Protein AF-A0A8T6LX04-F1 (afdb_monomer_lite)

Foldseek 3Di:
DPPPDDLVVVCVVVVDDSVVSVVQVVVCVVPVDRDDDDDPDDPDDDDDPVNVVLLVVLCVVPVDDPVVSQVVCCVPPVDDDPPDDD

Sequence (86 aa):
MNLGKSTRQVRQDIQISHERVRKIYKKYKQTGIFPVLQSVGRPKKQLTETEINLIITSFSKHKVSASWLTKIIKCEFDIKQYYNYL

Structure (mmCIF, N/CA/C/O backbone):
data_AF-A0A8T6LX04-F1
#
_entry.id   AF-A0A8T6LX04-F1
#
loop_
_atom_site.group_PDB
_atom_site.id
_atom_site.type_symbol
_atom_site.label_atom_id
_atom_site.label_alt_id
_atom_site.label_comp_id
_atom_site.label_asym_id
_atom_site.label_entity_id
_atom_site.label_seq_id
_atom_site.pdbx_PDB_ins_code
_atom_site.Cartn_x
_atom_site.Cartn_y
_atom_site.Cartn_z
_atom_site.occupancy
_atom_site.B_iso_or_equiv
_atom_site.auth_seq_id
_atom_site.auth_comp_id
_atom_site.auth_asym_id
_atom_site.auth_atom_id
_atom_site.pdbx_PDB_model_num
ATOM 1 N N . MET A 1 1 ? 16.160 -1.780 -33.756 1.00 46.31 1 MET A N 1
ATOM 2 C CA . MET A 1 1 ? 17.462 -2.427 -33.466 1.00 46.31 1 MET A CA 1
ATOM 3 C C . MET A 1 1 ? 17.851 -2.160 -32.018 1.00 46.31 1 MET A C 1
ATOM 5 O O . MET A 1 1 ? 17.704 -1.029 -31.572 1.00 46.31 1 MET A O 1
ATOM 9 N N . ASN A 1 2 ? 18.331 -3.170 -31.284 1.00 67.38 2 ASN A N 1
ATOM 10 C CA . ASN A 1 2 ? 18.968 -2.960 -29.979 1.00 67.38 2 ASN A CA 1
ATOM 11 C C . ASN A 1 2 ? 20.387 -2.420 -30.209 1.00 67.38 2 ASN A C 1
ATOM 13 O O . ASN A 1 2 ? 21.210 -3.113 -30.792 1.00 67.38 2 ASN A O 1
ATOM 17 N N . LEU A 1 3 ? 20.676 -1.201 -29.746 1.00 83.25 3 LEU A N 1
ATOM 18 C CA . LEU A 1 3 ? 21.940 -0.484 -29.995 1.00 83.25 3 LEU A CA 1
ATOM 19 C C . LEU A 1 3 ? 23.156 -1.030 -29.211 1.00 83.25 3 LEU A C 1
ATOM 21 O O . LEU A 1 3 ? 24.187 -0.370 -29.153 1.00 83.25 3 LEU A O 1
ATOM 25 N N . GLY A 1 4 ? 23.034 -2.177 -28.530 1.00 85.50 4 GLY A N 1
ATOM 26 C CA . GLY A 1 4 ? 24.118 -2.764 -27.725 1.00 85.50 4 GLY A CA 1
ATOM 27 C C . GLY A 1 4 ? 24.585 -1.915 -26.531 1.00 85.50 4 GLY A C 1
ATOM 28 O O . GLY A 1 4 ? 25.633 -2.192 -25.954 1.00 85.50 4 GLY A O 1
ATOM 29 N N . LYS A 1 5 ? 23.830 -0.876 -26.149 1.00 87.75 5 LYS A N 1
ATOM 30 C CA . LYS A 1 5 ? 24.217 0.060 -25.087 1.00 87.75 5 LYS 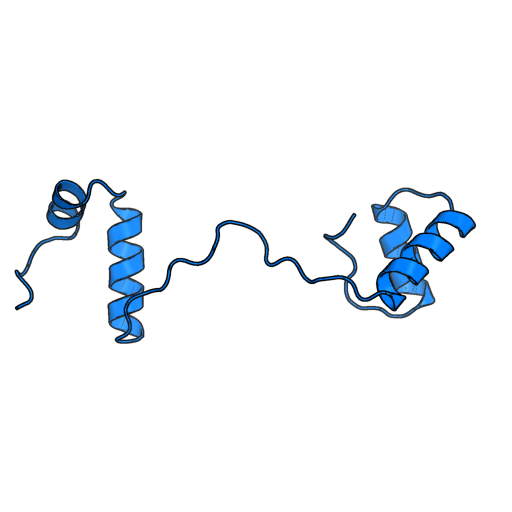A CA 1
ATOM 31 C C . LYS A 1 5 ? 24.323 -0.632 -23.727 1.00 87.75 5 LYS A C 1
ATOM 33 O O . LYS A 1 5 ? 23.442 -1.390 -23.319 1.00 87.75 5 LYS A O 1
ATOM 38 N N . SER A 1 6 ? 25.373 -0.292 -22.984 1.00 88.06 6 SER A N 1
ATOM 39 C CA . SER A 1 6 ? 25.517 -0.689 -21.582 1.00 88.06 6 SER A CA 1
ATOM 40 C C . SER A 1 6 ? 24.457 -0.013 -20.706 1.00 88.06 6 SER A C 1
ATOM 42 O O . SER A 1 6 ? 23.996 1.095 -20.994 1.00 88.06 6 SER A O 1
ATOM 44 N N . THR A 1 7 ? 24.117 -0.618 -19.564 1.00 87.50 7 THR A N 1
ATOM 45 C CA . THR A 1 7 ? 23.170 -0.015 -18.605 1.00 87.50 7 THR A CA 1
ATOM 46 C C . THR A 1 7 ? 23.632 1.353 -18.092 1.00 87.50 7 THR A C 1
ATOM 48 O O . THR A 1 7 ? 22.803 2.175 -17.710 1.00 87.50 7 THR A O 1
ATOM 51 N N . ARG A 1 8 ? 24.946 1.623 -18.112 1.00 88.44 8 ARG A N 1
ATOM 52 C CA . ARG A 1 8 ? 25.538 2.917 -17.748 1.00 88.44 8 ARG A CA 1
ATOM 53 C C . ARG A 1 8 ? 25.268 3.997 -18.798 1.00 88.44 8 ARG A C 1
ATOM 55 O O . ARG A 1 8 ? 24.943 5.113 -18.415 1.00 88.44 8 ARG A O 1
ATOM 62 N N . GLN A 1 9 ? 25.364 3.665 -20.084 1.00 91.44 9 GLN A N 1
ATOM 63 C CA . GLN A 1 9 ? 25.033 4.596 -21.171 1.00 91.44 9 GLN A CA 1
ATOM 64 C C . GLN A 1 9 ? 23.534 4.908 -21.173 1.00 91.44 9 GLN A C 1
ATOM 66 O O . GLN A 1 9 ? 23.146 6.066 -21.170 1.00 91.44 9 GLN A O 1
ATOM 71 N N . VAL A 1 10 ? 22.685 3.883 -21.031 1.00 89.56 10 VAL A N 1
ATOM 72 C CA . VAL A 1 10 ? 21.223 4.065 -20.933 1.00 89.56 10 VAL A CA 1
ATOM 73 C C . VAL A 1 10 ? 20.842 4.965 -19.752 1.00 89.56 10 VAL A C 1
ATOM 75 O O . VAL A 1 10 ? 19.944 5.796 -19.859 1.00 89.56 10 VAL A O 1
ATOM 78 N N . ARG A 1 11 ? 21.543 4.826 -18.620 1.00 90.31 11 ARG A N 1
ATOM 79 C CA . ARG A 1 11 ? 21.381 5.703 -17.455 1.00 90.31 11 ARG A CA 1
ATOM 80 C C . ARG A 1 11 ? 21.693 7.165 -17.794 1.00 90.31 11 ARG A C 1
ATOM 82 O O . ARG A 1 11 ? 20.951 8.037 -17.360 1.00 90.31 11 ARG A O 1
ATOM 89 N N . GLN A 1 12 ? 22.784 7.429 -18.512 1.00 91.44 12 GLN A N 1
ATOM 90 C CA . GLN A 1 12 ? 23.180 8.790 -18.893 1.00 91.44 12 GLN A CA 1
ATOM 91 C C . GLN A 1 12 ? 22.167 9.421 -19.851 1.00 91.44 12 GLN A C 1
ATOM 93 O O . GLN A 1 12 ? 21.765 10.557 -19.630 1.00 91.44 12 GLN A O 1
ATOM 98 N N . ASP A 1 13 ? 21.699 8.653 -20.834 1.00 91.31 13 ASP A N 1
ATOM 99 C CA . ASP A 1 13 ? 20.751 9.129 -21.845 1.00 91.31 13 ASP A CA 1
ATOM 100 C C . ASP A 1 13 ? 19.373 9.475 -21.247 1.00 91.31 13 ASP A C 1
ATOM 102 O O . ASP A 1 13 ? 18.752 10.455 -21.642 1.00 91.31 13 ASP A O 1
ATOM 106 N N . ILE A 1 14 ? 18.883 8.665 -20.299 1.00 88.94 14 ILE A N 1
ATOM 107 C CA . ILE A 1 14 ? 17.512 8.757 -19.751 1.00 88.94 14 ILE A CA 1
ATOM 108 C C . ILE A 1 14 ? 17.482 9.462 -18.377 1.00 88.94 14 ILE A C 1
ATOM 110 O O . ILE A 1 14 ? 16.416 9.750 -17.843 1.00 88.94 14 ILE A O 1
ATOM 114 N N . GLN A 1 15 ? 18.647 9.734 -17.780 1.00 90.81 15 GLN A N 1
ATOM 115 C CA . GLN A 1 15 ? 18.806 10.388 -16.471 1.00 90.81 15 GLN A CA 1
ATOM 116 C C . GLN A 1 15 ? 18.064 9.708 -15.299 1.00 90.81 15 GLN A C 1
ATOM 118 O O . GLN A 1 15 ? 17.678 10.346 -14.323 1.00 90.81 15 GLN A O 1
ATOM 123 N N . ILE A 1 16 ? 17.902 8.385 -15.345 1.00 88.62 16 ILE A N 1
ATOM 124 C CA . ILE A 1 16 ? 17.368 7.585 -14.227 1.00 88.62 16 ILE A CA 1
ATOM 125 C C . ILE A 1 16 ? 18.492 6.910 -13.438 1.00 88.62 16 ILE A C 1
ATOM 127 O O . ILE A 1 16 ? 19.635 6.866 -13.884 1.00 88.62 16 ILE A O 1
ATOM 131 N N . SER A 1 17 ? 18.198 6.350 -12.260 1.00 89.50 17 SER A N 1
ATOM 132 C CA . SER A 1 17 ? 19.214 5.607 -11.503 1.00 89.50 17 SER A CA 1
ATOM 133 C C . SER A 1 17 ? 19.654 4.330 -12.229 1.00 89.50 17 SER A C 1
ATOM 135 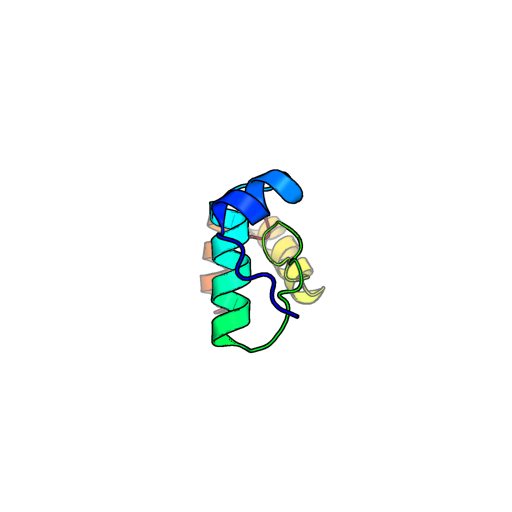O O . SER A 1 17 ? 18.904 3.713 -12.995 1.00 89.50 17 SER A O 1
ATOM 137 N N . HIS A 1 18 ? 20.886 3.894 -11.973 1.00 91.31 18 HIS A N 1
ATOM 138 C CA . HIS A 1 18 ? 21.436 2.700 -12.611 1.00 91.31 18 HIS A CA 1
ATOM 139 C C . HIS A 1 18 ? 20.680 1.426 -12.196 1.00 91.31 18 HIS A C 1
ATOM 141 O O . HIS A 1 18 ? 20.443 0.525 -13.005 1.00 91.31 18 HIS A O 1
ATOM 147 N N . GLU A 1 19 ? 20.234 1.374 -10.942 1.00 90.56 19 GLU A N 1
ATOM 148 C CA . GLU A 1 19 ? 19.385 0.324 -10.385 1.00 90.56 19 GLU A CA 1
ATOM 149 C C . GLU A 1 19 ? 18.048 0.260 -11.123 1.00 90.56 19 GLU A C 1
ATOM 151 O O . GLU A 1 19 ? 17.539 -0.832 -11.387 1.00 90.56 19 GLU A O 1
ATOM 156 N N . ARG A 1 20 ? 17.489 1.418 -11.501 1.00 89.06 20 ARG A N 1
ATOM 157 C CA . ARG A 1 20 ? 16.228 1.486 -12.238 1.00 89.06 20 ARG A CA 1
ATOM 158 C C . ARG A 1 20 ? 16.362 0.869 -13.625 1.00 89.06 20 ARG A C 1
ATOM 160 O O . ARG A 1 20 ? 15.536 0.026 -13.976 1.00 89.06 20 ARG A O 1
ATOM 167 N N . VAL A 1 21 ? 17.421 1.214 -14.362 1.00 91.38 21 VAL A N 1
ATOM 168 C CA . VAL A 1 21 ? 17.740 0.603 -15.666 1.00 91.38 21 VAL A CA 1
ATOM 169 C C . VAL A 1 21 ? 17.866 -0.916 -15.524 1.00 91.38 21 VAL A C 1
ATOM 171 O O . VAL A 1 21 ? 17.209 -1.665 -16.246 1.00 91.38 21 VAL A O 1
ATOM 174 N N . ARG A 1 22 ? 18.647 -1.387 -14.542 1.00 91.69 22 ARG A N 1
ATOM 175 C CA . ARG A 1 22 ? 18.839 -2.824 -14.283 1.00 91.69 22 ARG A CA 1
ATOM 176 C C . ARG A 1 22 ? 17.533 -3.542 -13.952 1.00 91.69 22 ARG A C 1
ATOM 178 O O . ARG A 1 22 ? 17.294 -4.626 -14.476 1.00 91.69 22 ARG A O 1
ATOM 185 N N . LYS A 1 23 ? 16.681 -2.958 -13.105 1.00 89.44 23 LYS A N 1
ATOM 186 C CA . LYS A 1 23 ? 15.398 -3.554 -12.702 1.00 89.44 23 LYS A CA 1
ATOM 187 C C . LYS A 1 23 ? 14.440 -3.682 -13.886 1.00 89.44 23 LYS A C 1
ATOM 189 O O . LYS A 1 23 ? 13.821 -4.732 -14.049 1.00 89.44 23 LYS A O 1
ATOM 194 N N . ILE A 1 24 ? 14.348 -2.640 -14.714 1.00 89.81 24 ILE A N 1
ATOM 195 C CA . ILE A 1 24 ? 13.533 -2.644 -15.935 1.00 89.81 24 ILE A CA 1
ATOM 196 C C . ILE A 1 24 ? 14.045 -3.711 -16.905 1.00 89.81 24 ILE A C 1
ATOM 198 O O . ILE A 1 24 ? 13.269 -4.562 -17.333 1.00 89.81 24 ILE A O 1
ATOM 202 N N . TYR A 1 25 ? 15.353 -3.718 -17.183 1.00 90.50 25 TYR A N 1
ATOM 203 C CA . TYR A 1 25 ? 15.962 -4.665 -18.116 1.00 90.50 25 TYR A CA 1
ATOM 204 C C . TYR A 1 25 ? 15.836 -6.118 -17.645 1.00 90.50 25 TYR A C 1
ATOM 206 O O . TYR A 1 25 ? 15.486 -6.993 -18.431 1.00 90.50 25 TYR A O 1
ATOM 214 N N . LYS A 1 26 ? 16.046 -6.382 -16.348 1.00 91.00 26 LYS A N 1
ATOM 215 C CA . LYS A 1 26 ? 15.858 -7.716 -15.760 1.00 91.00 26 LYS A CA 1
ATOM 216 C C . LYS A 1 26 ? 14.421 -8.206 -15.937 1.00 91.00 26 LYS A C 1
ATOM 218 O O . LYS A 1 26 ? 14.233 -9.342 -16.355 1.00 91.00 26 LYS A O 1
ATOM 223 N N . LYS A 1 27 ? 13.425 -7.357 -15.651 1.00 90.38 27 LYS A N 1
ATOM 224 C CA . LYS A 1 27 ? 12.007 -7.715 -15.799 1.00 90.38 27 LYS A CA 1
ATOM 225 C C . LYS A 1 27 ? 11.658 -7.990 -17.261 1.00 90.38 27 LYS A C 1
ATOM 227 O O . LYS A 1 27 ? 11.108 -9.043 -17.546 1.00 90.38 27 LYS A O 1
ATOM 232 N N . TYR A 1 28 ? 12.080 -7.118 -18.176 1.00 90.94 28 TYR A N 1
ATOM 233 C CA . TYR A 1 28 ? 11.912 -7.333 -19.614 1.00 90.94 28 TYR A CA 1
ATOM 234 C C . TYR A 1 28 ? 12.553 -8.647 -20.088 1.00 90.94 28 TYR A C 1
ATOM 236 O O . TYR A 1 28 ? 11.903 -9.426 -20.772 1.00 90.94 28 TYR A O 1
ATOM 244 N N . LYS A 1 29 ? 13.792 -8.950 -19.673 1.00 90.62 29 LYS A N 1
ATOM 245 C CA . LYS A 1 29 ? 14.478 -10.201 -20.041 1.00 90.62 29 LYS A CA 1
ATOM 246 C C . LYS A 1 29 ? 13.746 -11.450 -19.531 1.00 90.62 29 LYS A C 1
ATOM 248 O O . LYS A 1 29 ? 13.809 -12.488 -20.174 1.00 90.62 29 LYS A O 1
ATOM 253 N N . GLN A 1 30 ? 13.090 -11.359 -18.374 1.00 91.31 30 GLN A N 1
ATOM 254 C CA . GLN A 1 30 ? 12.359 -12.476 -17.771 1.00 91.31 30 GLN A CA 1
ATOM 255 C C . GLN A 1 30 ? 10.969 -12.678 -18.378 1.00 91.31 30 GLN A C 1
ATOM 257 O O . GLN A 1 30 ? 10.547 -13.817 -18.532 1.00 91.31 30 GLN A O 1
ATOM 262 N N . THR A 1 31 ? 10.248 -11.597 -18.686 1.00 89.75 31 THR A N 1
ATOM 263 C CA . THR A 1 31 ? 8.834 -11.676 -19.089 1.00 89.75 31 THR A CA 1
ATOM 264 C C . THR A 1 31 ? 8.593 -11.387 -20.567 1.00 89.75 31 THR A C 1
ATOM 266 O O . THR A 1 31 ? 7.483 -11.595 -21.033 1.00 89.75 31 THR A O 1
ATOM 269 N N . GLY A 1 32 ? 9.575 -10.850 -21.296 1.00 90.00 32 GLY A N 1
ATOM 270 C CA . GLY A 1 32 ? 9.424 -10.370 -22.677 1.00 90.00 32 GLY A CA 1
ATOM 271 C C . GLY A 1 32 ? 8.573 -9.101 -22.818 1.00 90.00 32 GLY A C 1
ATOM 272 O O . GLY A 1 32 ? 8.341 -8.631 -23.927 1.00 90.00 32 GLY A O 1
ATOM 273 N N . ILE A 1 33 ? 8.105 -8.530 -21.704 1.00 88.00 33 ILE A N 1
ATOM 274 C CA . ILE A 1 33 ? 7.117 -7.442 -21.675 1.00 88.00 33 ILE A CA 1
ATOM 275 C C . ILE A 1 33 ? 7.746 -6.196 -21.052 1.00 88.00 33 ILE A C 1
ATOM 277 O O . ILE A 1 33 ? 8.445 -6.278 -20.035 1.00 88.00 33 ILE A O 1
ATOM 281 N N . PHE A 1 34 ? 7.468 -5.025 -21.628 1.00 83.94 34 PHE A N 1
ATOM 282 C CA . PHE A 1 34 ? 7.868 -3.751 -21.036 1.00 83.94 34 PHE A CA 1
ATOM 283 C C . PHE A 1 34 ? 7.166 -3.532 -19.688 1.00 83.94 34 PHE A C 1
ATOM 285 O O . PHE A 1 34 ? 5.941 -3.623 -19.595 1.00 83.94 34 PHE A O 1
ATOM 292 N N . PRO A 1 35 ? 7.913 -3.254 -18.607 1.00 80.00 35 PRO A N 1
ATOM 293 C CA . PRO A 1 35 ? 7.315 -3.163 -17.290 1.00 80.00 35 PRO A CA 1
ATOM 294 C C . PRO A 1 35 ? 6.499 -1.879 -17.140 1.00 80.00 35 PRO A C 1
ATOM 296 O O . PRO A 1 35 ? 7.052 -0.782 -17.133 1.00 80.00 35 PRO A O 1
ATOM 299 N N . VAL A 1 36 ? 5.195 -2.032 -16.915 1.00 80.38 36 VAL A N 1
ATOM 300 C CA . VAL A 1 36 ? 4.320 -0.931 -16.498 1.00 80.38 36 VAL A CA 1
ATOM 301 C C . VAL A 1 36 ? 4.743 -0.447 -15.108 1.00 80.38 36 VAL A C 1
ATOM 303 O O . VAL A 1 36 ? 5.012 -1.250 -14.203 1.00 80.38 36 VAL A O 1
ATOM 306 N N . LEU A 1 37 ? 4.848 0.873 -14.946 1.00 71.50 37 LEU A N 1
ATOM 307 C CA . LEU A 1 37 ? 5.128 1.506 -13.662 1.00 71.50 37 LEU A CA 1
ATOM 308 C C . LEU A 1 37 ? 3.913 1.317 -12.748 1.00 71.50 37 LEU A C 1
ATOM 310 O O . LEU A 1 37 ? 2.835 1.817 -13.043 1.00 71.50 37 LEU A O 1
ATOM 314 N N . GLN A 1 38 ? 4.080 0.591 -11.643 1.00 73.38 38 GLN A N 1
ATOM 315 C CA . GLN A 1 38 ? 3.065 0.566 -10.591 1.00 73.38 38 GLN A CA 1
ATOM 316 C C . GLN A 1 38 ? 3.108 1.889 -9.825 1.00 73.38 38 GLN A C 1
ATOM 318 O O . GLN A 1 38 ? 4.194 2.427 -9.586 1.00 73.38 38 GLN A O 1
ATOM 323 N N . SER A 1 39 ? 1.938 2.390 -9.428 1.00 74.12 39 SER A N 1
ATOM 324 C CA . SER A 1 39 ? 1.834 3.528 -8.519 1.00 74.12 39 SER A CA 1
ATOM 325 C C . SER A 1 39 ? 2.618 3.239 -7.242 1.00 74.12 39 SER A C 1
ATOM 327 O O . SER A 1 39 ? 2.488 2.164 -6.652 1.00 74.12 39 SER A O 1
ATOM 329 N N . VAL A 1 40 ? 3.434 4.198 -6.818 1.00 74.88 40 VAL A N 1
ATOM 330 C CA . VAL A 1 40 ? 4.137 4.128 -5.537 1.00 74.88 40 VAL A CA 1
ATOM 331 C C . VAL A 1 40 ? 3.129 4.117 -4.389 1.00 74.88 40 VAL A C 1
ATOM 333 O O . VAL A 1 40 ? 2.209 4.929 -4.354 1.00 74.88 40 VAL A O 1
ATOM 336 N N . GLY A 1 41 ? 3.304 3.185 -3.454 1.00 72.50 41 GLY A N 1
ATOM 337 C CA . GLY A 1 41 ? 2.465 3.064 -2.265 1.00 72.50 41 GLY A CA 1
ATOM 338 C C . GLY A 1 41 ? 1.989 1.639 -2.014 1.00 72.50 41 GLY A C 1
ATOM 339 O O . GLY A 1 41 ? 2.135 0.741 -2.843 1.00 72.50 41 GLY A O 1
ATOM 340 N N . ARG A 1 42 ? 1.423 1.428 -0.828 1.00 72.12 42 ARG A N 1
ATOM 341 C CA . ARG A 1 42 ? 0.781 0.165 -0.480 1.00 72.12 42 ARG A CA 1
ATOM 342 C C . ARG A 1 42 ? -0.503 0.006 -1.306 1.00 72.12 42 ARG A C 1
ATOM 344 O O . ARG A 1 42 ? -1.254 0.979 -1.394 1.00 72.12 42 ARG A O 1
ATOM 351 N N . PRO A 1 43 ? -0.808 -1.184 -1.854 1.00 71.56 43 PRO A N 1
ATOM 352 C CA . PRO A 1 43 ? -2.130 -1.440 -2.414 1.00 71.56 43 PRO A CA 1
ATOM 353 C C . PRO A 1 43 ? -3.191 -1.153 -1.345 1.00 71.56 43 PRO A C 1
ATOM 355 O O . PRO A 1 43 ? -3.197 -1.773 -0.279 1.00 71.56 43 PRO A O 1
ATOM 358 N N . LYS A 1 44 ? -4.053 -0.169 -1.610 1.00 69.88 44 LYS A N 1
ATOM 359 C CA . LYS A 1 44 ? -5.171 0.168 -0.731 1.00 69.88 44 LYS A CA 1
ATOM 360 C C . LYS A 1 44 ? -6.290 -0.829 -1.013 1.00 69.88 44 LYS A C 1
ATOM 362 O O . LYS A 1 44 ? -6.952 -0.721 -2.041 1.00 69.88 44 LYS A O 1
ATOM 367 N N . LYS A 1 45 ? -6.495 -1.806 -0.126 1.00 75.38 45 LYS A N 1
ATOM 368 C CA . LYS A 1 45 ? -7.767 -2.538 -0.110 1.00 75.38 45 LYS A CA 1
ATOM 369 C C . LYS A 1 45 ? -8.842 -1.527 0.283 1.00 75.38 45 LYS A C 1
ATOM 371 O O . LYS A 1 45 ? -8.688 -0.840 1.292 1.00 75.38 45 LYS A O 1
ATOM 376 N N . GLN A 1 46 ? -9.886 -1.402 -0.525 1.00 79.25 46 GLN A N 1
ATOM 377 C CA . GLN A 1 46 ? -11.070 -0.667 -0.103 1.00 79.25 46 GLN A CA 1
ATOM 378 C C . GLN A 1 46 ? -11.784 -1.513 0.951 1.00 79.25 46 GLN A C 1
ATOM 380 O O . GLN A 1 46 ? -12.005 -2.704 0.730 1.00 79.25 46 GLN A O 1
ATOM 385 N N . LEU A 1 47 ? -12.068 -0.913 2.107 1.00 80.69 47 LEU A N 1
ATOM 386 C CA . LEU A 1 47 ? -12.912 -1.555 3.105 1.00 80.69 47 LEU A CA 1
ATOM 387 C C . LEU A 1 47 ? -14.342 -1.582 2.574 1.00 80.69 47 LEU A C 1
ATOM 389 O O . LEU A 1 47 ? -14.836 -0.590 2.038 1.00 80.69 47 LEU A O 1
ATOM 393 N N . THR A 1 48 ? -14.988 -2.726 2.723 1.00 84.88 48 THR A N 1
ATOM 394 C CA . THR A 1 48 ? -16.425 -2.865 2.497 1.00 84.88 48 THR A CA 1
ATOM 395 C C . THR A 1 48 ? -17.202 -2.136 3.592 1.00 84.88 48 THR A C 1
ATOM 397 O O . THR A 1 48 ? -16.709 -1.936 4.702 1.00 84.88 48 THR A O 1
ATOM 400 N N . GLU A 1 49 ? -18.440 -1.749 3.302 1.00 86.56 49 GLU A N 1
ATOM 401 C CA . GLU A 1 49 ? -19.298 -1.043 4.261 1.00 86.56 49 GLU A CA 1
ATOM 402 C C . GLU A 1 49 ? -19.558 -1.874 5.529 1.00 86.56 49 GLU A C 1
ATOM 404 O O . GLU A 1 49 ? -19.595 -1.345 6.639 1.00 86.56 49 GLU A O 1
ATOM 409 N N . THR A 1 50 ? -19.622 -3.201 5.388 1.00 85.81 50 THR A N 1
ATOM 410 C CA . THR A 1 50 ? -19.700 -4.145 6.511 1.00 85.81 50 THR A CA 1
ATOM 411 C C . THR A 1 50 ? -18.438 -4.118 7.374 1.00 85.81 50 THR A C 1
ATOM 413 O O . THR A 1 50 ? -18.544 -4.061 8.598 1.00 85.81 50 THR A O 1
ATOM 416 N N . GLU A 1 51 ? -17.246 -4.099 6.764 1.00 84.38 51 GLU A N 1
ATOM 417 C CA . GLU A 1 51 ? -15.975 -3.977 7.488 1.00 84.38 51 GLU A CA 1
ATOM 418 C C . GLU A 1 51 ? -15.872 -2.626 8.222 1.00 84.38 51 GLU A C 1
ATOM 420 O O . GLU A 1 51 ? -15.354 -2.588 9.338 1.00 84.38 51 GLU A O 1
ATOM 425 N N . ILE A 1 52 ? -16.372 -1.533 7.630 1.00 87.38 52 ILE A N 1
ATOM 426 C CA . ILE A 1 52 ? -16.393 -0.195 8.248 1.00 87.38 52 ILE A CA 1
ATOM 427 C C . ILE A 1 52 ? -17.335 -0.173 9.452 1.00 87.38 52 ILE A C 1
ATOM 429 O O . ILE A 1 52 ? -16.933 0.244 10.540 1.00 87.38 52 ILE A O 1
ATOM 433 N N . ASN A 1 53 ? -18.563 -0.664 9.282 1.00 90.00 53 ASN A N 1
ATOM 434 C CA . ASN A 1 53 ? -19.544 -0.718 10.361 1.00 90.00 53 ASN A CA 1
ATOM 435 C C . ASN A 1 53 ? -19.032 -1.556 11.535 1.00 90.00 53 ASN A C 1
ATOM 437 O O . ASN A 1 53 ? -19.131 -1.108 12.672 1.00 90.00 53 ASN A O 1
ATOM 441 N N . LEU A 1 54 ? -18.393 -2.700 11.267 1.00 88.00 54 LEU A N 1
ATOM 442 C CA . LEU A 1 54 ? -17.769 -3.537 12.294 1.00 88.00 54 LEU A CA 1
ATOM 443 C C . LEU A 1 54 ? -16.714 -2.773 13.112 1.00 88.00 54 LEU A C 1
ATOM 445 O O . LEU A 1 54 ? -16.670 -2.889 14.339 1.00 88.00 54 LEU A O 1
ATOM 449 N N . ILE A 1 55 ? -15.860 -1.986 12.448 1.00 88.19 55 ILE A N 1
ATOM 450 C CA . ILE A 1 55 ? -14.851 -1.157 13.121 1.00 88.19 55 ILE A CA 1
ATOM 451 C C . ILE A 1 55 ? -15.537 -0.116 14.008 1.00 88.19 55 ILE A C 1
ATOM 453 O O . ILE A 1 55 ? -15.170 0.018 15.176 1.00 88.19 55 ILE A O 1
ATOM 457 N N . ILE A 1 56 ? -16.536 0.597 13.479 1.00 90.56 56 ILE A N 1
ATOM 458 C CA . ILE A 1 56 ? -17.250 1.655 14.204 1.00 90.56 56 ILE A CA 1
ATOM 459 C C . ILE A 1 56 ? -17.971 1.079 15.427 1.00 90.56 56 ILE A C 1
ATOM 461 O O . ILE A 1 56 ? -17.840 1.619 16.525 1.00 90.56 56 ILE A O 1
ATOM 465 N N . THR A 1 57 ? -18.686 -0.039 15.281 1.00 90.94 57 THR A N 1
ATOM 466 C CA . THR A 1 57 ? -19.410 -0.675 16.392 1.00 90.94 57 THR A CA 1
ATOM 467 C C . THR A 1 57 ? -18.452 -1.202 17.453 1.00 90.94 57 THR A C 1
ATOM 469 O O . THR A 1 57 ? -18.670 -0.983 18.645 1.00 90.94 57 THR A O 1
ATOM 472 N N . SER A 1 58 ? -17.355 -1.841 17.037 1.00 88.88 58 SER A N 1
ATOM 473 C CA . SER A 1 58 ? -16.334 -2.349 17.958 1.00 88.88 58 SER A CA 1
ATOM 474 C C . SER A 1 58 ? -15.644 -1.206 18.705 1.00 88.88 58 SER A C 1
ATOM 476 O O . SER A 1 58 ? -15.393 -1.309 19.907 1.00 88.88 58 SER A O 1
ATOM 478 N N . PHE A 1 59 ? -15.366 -0.090 18.023 1.00 92.25 59 PHE A N 1
ATOM 479 C CA . PHE A 1 59 ? -14.760 1.083 18.645 1.00 92.25 59 PHE A CA 1
ATOM 480 C C . PHE A 1 59 ? -15.712 1.740 19.645 1.00 92.25 59 PHE A C 1
ATOM 482 O O . PHE A 1 59 ? -15.305 2.020 20.768 1.00 92.25 59 PHE A O 1
ATOM 489 N N . SER A 1 60 ? -16.987 1.907 19.295 1.00 92.44 60 SER A N 1
ATOM 490 C CA . SER A 1 60 ? 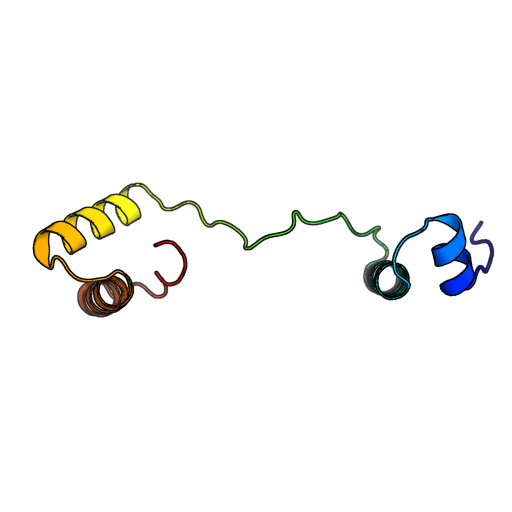-18.008 2.423 20.213 1.00 92.44 60 SER A CA 1
ATOM 491 C C . SER A 1 60 ? -18.163 1.558 21.469 1.00 92.44 60 SER A C 1
ATOM 493 O O . SER A 1 60 ? -18.328 2.101 22.562 1.00 92.44 60 SER A O 1
ATOM 495 N N . LYS A 1 61 ? -18.062 0.228 21.328 1.00 92.69 61 LYS A N 1
ATOM 496 C CA . LYS A 1 61 ? -18.167 -0.744 22.428 1.00 92.69 61 LYS A CA 1
ATOM 497 C C . LYS A 1 61 ? -16.943 -0.734 23.349 1.00 92.69 61 LYS A C 1
ATOM 499 O O . LYS A 1 61 ? -17.101 -0.702 24.564 1.00 92.69 61 LYS A O 1
ATOM 504 N N . HIS A 1 62 ? -15.734 -0.773 22.788 1.00 90.62 62 HIS A N 1
ATOM 505 C CA . HIS A 1 62 ? -14.506 -0.983 23.568 1.00 90.62 62 HIS A CA 1
ATOM 506 C C . HIS A 1 62 ? -13.706 0.297 23.843 1.00 90.62 62 HIS A C 1
ATOM 508 O O . HIS A 1 62 ? -12.977 0.347 24.828 1.00 90.62 62 HIS A O 1
ATOM 514 N N . LYS A 1 63 ? -13.828 1.324 22.993 1.00 90.69 63 LYS A N 1
ATOM 515 C CA . LYS A 1 63 ? -13.123 2.619 23.085 1.00 90.69 63 LYS A CA 1
ATOM 516 C C . LYS A 1 63 ? -11.606 2.491 23.283 1.00 90.69 63 LYS A C 1
ATOM 518 O O . LYS A 1 63 ? -10.995 3.235 24.044 1.00 90.69 63 LYS A O 1
ATOM 523 N N . VAL A 1 64 ? -10.993 1.533 22.588 1.00 90.50 64 VAL A N 1
ATOM 524 C CA . VAL A 1 64 ? -9.551 1.249 22.652 1.00 90.50 64 VAL A CA 1
ATOM 525 C C . VAL A 1 64 ? -8.813 1.741 21.409 1.00 90.50 64 VAL A C 1
ATOM 527 O O . VAL A 1 64 ? -9.416 2.055 20.383 1.00 90.50 64 VAL A O 1
ATOM 530 N N . SER A 1 65 ? -7.482 1.767 21.485 1.00 90.25 65 SER A N 1
ATOM 531 C CA . SER A 1 65 ? -6.631 2.093 20.342 1.00 90.25 65 SER A CA 1
ATOM 532 C C . SER A 1 65 ? -6.783 1.087 19.196 1.00 90.25 65 SER A 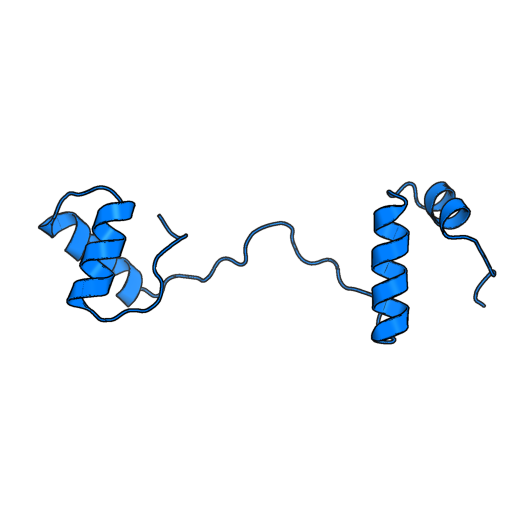C 1
ATOM 534 O O . SER A 1 65 ? -7.143 -0.073 19.401 1.00 90.25 65 SER A O 1
ATOM 536 N N . ALA A 1 66 ? -6.436 1.512 17.980 1.00 87.00 66 ALA A N 1
ATOM 537 C CA . ALA A 1 66 ? -6.546 0.702 16.766 1.00 87.00 66 ALA A CA 1
ATOM 538 C C . ALA A 1 66 ? -5.848 -0.670 16.861 1.00 87.00 66 ALA A C 1
ATOM 540 O O . ALA A 1 66 ? -6.362 -1.675 16.362 1.00 87.00 66 ALA A O 1
ATOM 541 N N . SER A 1 67 ? -4.690 -0.737 17.527 1.00 87.62 67 SER A N 1
ATOM 542 C CA . SER A 1 67 ? -3.934 -1.983 17.698 1.00 87.62 67 SER A CA 1
ATOM 543 C C . SER A 1 67 ? -4.672 -2.992 18.578 1.00 87.62 67 SER A C 1
ATOM 545 O O . SER A 1 67 ? -4.696 -4.182 18.262 1.00 87.62 67 SER A O 1
ATOM 547 N N . TRP A 1 68 ? -5.312 -2.523 19.649 1.00 89.06 68 TRP A N 1
ATOM 548 C CA . TRP A 1 68 ? -6.159 -3.343 20.512 1.00 89.06 68 TRP A CA 1
ATOM 549 C C . TRP A 1 68 ? -7.481 -3.691 19.844 1.00 89.06 68 TRP A C 1
ATOM 551 O O . TRP A 1 68 ? -7.882 -4.851 19.879 1.00 89.06 68 TRP A O 1
ATOM 561 N N . LEU A 1 69 ? -8.103 -2.736 19.154 1.00 90.12 69 LEU A N 1
ATOM 562 C CA . LEU A 1 69 ? -9.334 -2.957 18.403 1.00 90.12 69 LEU A CA 1
ATOM 563 C C . LEU A 1 69 ? -9.159 -4.070 17.361 1.00 90.12 69 LEU A C 1
ATOM 565 O O . LEU A 1 69 ? -9.987 -4.967 17.259 1.00 90.12 69 LEU A O 1
ATOM 569 N N . THR A 1 70 ? -8.021 -4.076 16.664 1.00 86.62 70 THR A N 1
ATOM 570 C CA . THR A 1 70 ? -7.660 -5.130 15.708 1.00 86.62 70 THR A CA 1
ATOM 571 C C . THR A 1 70 ? -7.559 -6.505 16.371 1.00 86.62 70 THR A C 1
ATOM 573 O O . THR A 1 70 ? -7.970 -7.500 15.779 1.00 86.62 70 THR A O 1
ATOM 576 N N . LYS A 1 71 ? -7.000 -6.588 17.586 1.00 88.56 71 LYS A N 1
ATOM 577 C CA . LYS A 1 71 ? -6.912 -7.853 18.333 1.00 88.56 71 LYS A CA 1
ATOM 578 C C . LYS A 1 71 ? -8.294 -8.335 18.764 1.00 88.56 71 LYS A C 1
ATOM 580 O O . LYS A 1 71 ? -8.591 -9.507 18.582 1.00 88.56 71 LYS A O 1
ATOM 585 N N . ILE A 1 72 ? -9.129 -7.432 19.275 1.00 88.19 72 ILE A N 1
ATOM 586 C CA . ILE A 1 72 ? -10.496 -7.748 19.705 1.00 88.19 72 ILE A CA 1
ATOM 587 C C . ILE A 1 72 ? -11.318 -8.255 18.519 1.00 88.19 72 ILE A C 1
ATOM 589 O O . ILE A 1 72 ? -11.859 -9.350 18.589 1.00 88.19 72 ILE A O 1
ATOM 593 N N . ILE A 1 73 ? -11.318 -7.528 17.397 1.00 87.50 73 ILE A N 1
ATOM 594 C CA . ILE A 1 73 ? -12.047 -7.920 16.182 1.00 87.50 73 ILE A CA 1
ATOM 595 C C . ILE A 1 73 ? -11.573 -9.284 15.658 1.00 87.50 73 ILE A C 1
ATOM 597 O O . ILE A 1 73 ? -12.386 -10.106 15.243 1.00 87.50 73 ILE A O 1
ATOM 6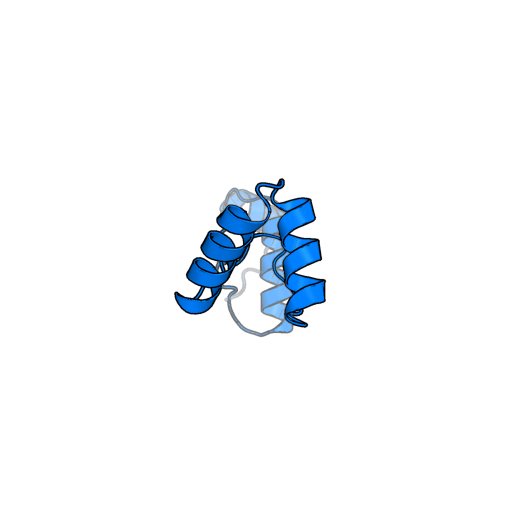01 N N . LYS A 1 74 ? -10.263 -9.556 15.696 1.00 85.62 74 LYS A N 1
ATOM 602 C CA . LYS A 1 74 ? -9.719 -10.870 15.321 1.00 85.62 74 LYS A CA 1
ATOM 603 C C . LYS A 1 74 ? -10.228 -11.991 16.223 1.00 85.62 74 LYS A C 1
ATOM 605 O O . LYS A 1 74 ? -10.574 -13.046 15.710 1.00 85.62 74 LYS A O 1
ATOM 610 N N . CYS A 1 75 ? -10.254 -11.767 17.536 1.00 84.31 75 CYS A N 1
ATOM 611 C CA . CYS A 1 75 ? -10.722 -12.764 18.494 1.00 84.31 75 CYS A CA 1
ATOM 612 C C . CYS A 1 75 ? -12.238 -12.991 18.410 1.00 84.31 75 CYS A C 1
ATOM 614 O O . CYS A 1 75 ? -12.677 -14.126 18.540 1.00 84.31 75 CYS A O 1
ATOM 616 N N . GLU A 1 76 ? -13.030 -11.934 18.208 1.00 82.50 76 GLU A N 1
ATOM 617 C CA . GLU A 1 76 ? -14.497 -12.021 18.200 1.00 82.50 76 GLU A CA 1
ATOM 618 C C . GLU A 1 76 ? -15.063 -12.543 16.866 1.00 82.50 76 GLU A C 1
ATOM 620 O O . GLU A 1 76 ? -16.099 -13.201 16.874 1.00 82.50 76 GLU A O 1
ATOM 625 N N . PHE A 1 77 ? -14.401 -12.282 15.730 1.00 74.88 77 PHE A N 1
ATOM 626 C CA . PHE A 1 77 ? -14.971 -12.544 14.398 1.00 74.88 77 PHE A CA 1
ATOM 627 C C . PHE A 1 77 ? -14.134 -13.477 13.498 1.00 74.88 77 PHE A C 1
ATOM 629 O O . PHE A 1 77 ? -14.499 -13.678 12.343 1.00 74.88 77 PHE A O 1
ATOM 636 N N . ASP A 1 78 ? -13.011 -14.028 13.981 1.00 68.56 78 ASP A N 1
ATOM 637 C CA . ASP A 1 78 ? -12.072 -14.885 13.218 1.00 68.56 78 ASP A CA 1
ATOM 638 C C . ASP A 1 78 ? -11.619 -14.284 11.861 1.00 68.56 78 ASP A C 1
ATOM 640 O O . ASP A 1 78 ? -11.315 -14.967 10.880 1.00 68.56 78 ASP A O 1
ATOM 644 N N . ILE A 1 79 ? -11.567 -12.948 11.770 1.00 66.19 79 ILE A N 1
ATOM 645 C CA . ILE A 1 79 ? -11.212 -12.250 10.526 1.00 66.19 79 ILE A CA 1
ATOM 646 C C . ILE A 1 79 ? -9.691 -12.119 10.412 1.00 66.19 79 ILE A C 1
ATOM 648 O O . ILE A 1 79 ? -9.021 -11.487 11.229 1.00 66.19 79 ILE A O 1
ATOM 652 N N . LYS A 1 80 ? -9.122 -12.669 9.334 1.00 56.19 80 LYS A N 1
ATOM 653 C CA . LYS A 1 80 ? -7.676 -12.917 9.224 1.00 56.19 80 LYS A CA 1
ATOM 654 C C . LYS A 1 80 ? -6.782 -11.665 9.260 1.00 56.19 80 LYS A C 1
ATOM 656 O O . LYS A 1 80 ? -5.671 -11.754 9.785 1.00 56.19 80 LYS A O 1
ATOM 661 N N . GLN A 1 81 ? -7.186 -10.490 8.756 1.00 53.53 81 GLN A N 1
ATOM 662 C CA . GLN A 1 81 ? -6.279 -9.322 8.692 1.00 53.53 81 GLN A CA 1
ATOM 663 C C . GLN A 1 81 ? -6.976 -7.944 8.648 1.00 53.53 81 GLN A C 1
ATOM 665 O O . GLN A 1 81 ? -7.423 -7.517 7.591 1.00 53.53 81 GLN A O 1
ATOM 670 N N . TYR A 1 82 ? -6.928 -7.196 9.761 1.00 56.31 82 TYR A N 1
ATOM 671 C CA . TYR A 1 82 ? -7.250 -5.752 9.829 1.00 56.31 82 TYR A CA 1
ATOM 672 C C . TYR A 1 82 ? -6.033 -4.843 10.033 1.00 56.31 82 TYR A C 1
ATOM 674 O O . TYR A 1 82 ? -6.164 -3.623 10.107 1.00 56.31 82 TYR A O 1
ATOM 682 N N . TYR A 1 83 ? -4.825 -5.406 10.116 1.00 49.28 83 TYR A N 1
ATOM 683 C CA . TYR A 1 83 ? -3.645 -4.555 10.153 1.00 49.28 83 TYR A CA 1
ATOM 684 C C . TYR A 1 83 ? -3.568 -3.802 8.825 1.00 49.28 83 TYR A C 1
ATOM 686 O O . TYR A 1 83 ? -3.543 -4.443 7.769 1.00 49.28 83 TYR A O 1
ATOM 694 N N . ASN A 1 84 ? -3.441 -2.473 8.930 1.00 48.47 84 ASN A N 1
ATOM 695 C CA . ASN A 1 84 ? -3.103 -1.489 7.891 1.00 48.47 84 ASN A CA 1
ATOM 696 C C . ASN A 1 84 ? -4.236 -0.619 7.305 1.00 48.47 84 ASN A C 1
ATOM 698 O O . ASN A 1 84 ? -4.067 -0.119 6.193 1.00 48.47 84 ASN A O 1
ATOM 702 N N . TYR A 1 85 ? -5.331 -0.390 8.041 1.00 49.12 85 TYR A N 1
ATOM 703 C CA . TYR A 1 85 ? -6.424 0.509 7.610 1.00 49.12 85 TYR A CA 1
ATOM 704 C C . TYR A 1 85 ? -6.906 1.512 8.673 1.00 49.12 85 TYR A C 1
ATOM 706 O O . TYR A 1 85 ? -7.833 2.270 8.405 1.00 49.12 85 TYR A O 1
ATOM 714 N N . LEU A 1 86 ? -6.277 1.515 9.849 1.00 42.44 86 LEU A N 1
ATOM 715 C CA . LEU A 1 86 ? -6.430 2.517 10.905 1.00 42.44 86 LEU A CA 1
ATOM 716 C C . LEU A 1 86 ? -5.072 3.183 11.112 1.00 42.44 86 LEU A C 1
ATOM 718 O O . LEU A 1 86 ? -5.051 4.415 11.292 1.00 42.44 86 LEU A O 1
#

pLDDT: mean 82.31, std 12.3, range [42.44, 92.69]

Radius of gyration: 22.75 Å; chains: 1; bo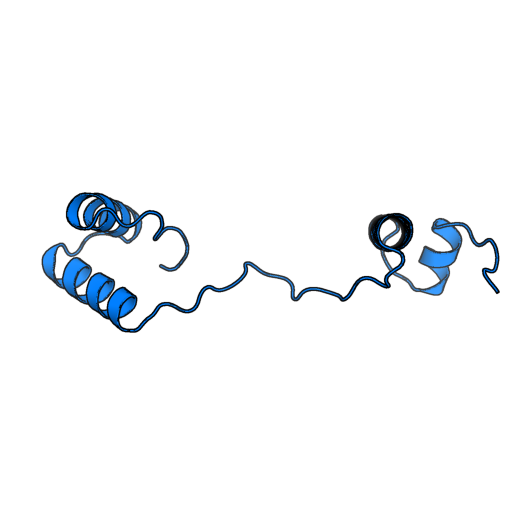unding box: 45×25×57 Å

Secondary structure (DSSP, 8-state):
------HHHHHHHHT--HHHHHHHHHHHHHHSSPPPPPPSS---PPPPHHHHHHHHHHHHHH---HHHHHHHHHHHH--S--TT--